Protein AF-A0A7K1YA89-F1 (afdb_monomer_lite)

Sequence (123 aa):
MGYHLGWQEMNTSNDLIYDLLKQAETAGYINKVTVKPEHSNALSELISMNYLHEERPDLFILTEKGIRMVKIYDSNQKLKEKETEVMGLLQLQEQVELLKRNNWMVWLALGISVLTFILVMIT

Radius of gyration: 29.14 Å; chains: 1; bounding box: 60×29×86 Å

Secondary structure (DSSP, 8-state):
----STTTHHHHHHHHHHHHHHHHHHHSSGGGS---GGGHHHHHHHHHTTSEEEEETTEEEE-HHHHHHHHHHHHHHHHHHHHHHHHHHHHHHHHHHHHHHHHHHHHHHHHHHHHHHHHHHH-

Organism: NCBI:txid2695275

Foldseek 3Di:
DDDDPPPPVVCVLVVLLLVQLVVCVVVQKNLPPPCDPVCVVSVVVCVVVQQWDDPDVSIIGGDPNVVVVNVVVVVVVVVVVVVVVVVVVVVVVVVVVVVVVVVVVVVVVVVVVVVVVVVVVVD

pLDDT: mean 74.94, std 15.85, range [35.78, 95.62]

Structure (mmCIF, N/CA/C/O backbone):
data_AF-A0A7K1YA89-F1
#
_entry.id   AF-A0A7K1YA89-F1
#
loop_
_atom_site.group_PDB
_atom_site.id
_atom_site.type_symbol
_atom_site.label_atom_id
_atom_site.label_alt_id
_atom_site.label_comp_id
_atom_site.label_asym_id
_atom_site.label_entity_id
_atom_site.label_seq_id
_atom_site.pdbx_PDB_ins_code
_atom_site.Cartn_x
_atom_site.Cartn_y
_atom_site.Cartn_z
_atom_site.occupancy
_atom_site.B_iso_or_equiv
_atom_site.auth_seq_id
_atom_site.auth_comp_id
_atom_site.auth_asym_id
_atom_site.auth_atom_id
_atom_site.pdbx_PDB_model_num
ATOM 1 N N . MET A 1 1 ? -11.694 -19.809 -19.591 1.00 47.34 1 MET A N 1
ATOM 2 C CA . MET A 1 1 ? -11.912 -18.357 -19.420 1.00 47.34 1 MET A CA 1
ATOM 3 C C . MET A 1 1 ? -12.491 -18.171 -18.027 1.00 47.34 1 MET A C 1
ATOM 5 O O . MET A 1 1 ? -13.668 -18.428 -17.842 1.00 47.34 1 MET A O 1
ATOM 9 N N . GLY A 1 2 ? -11.652 -17.898 -17.028 1.00 43.31 2 GLY A N 1
ATOM 10 C CA . GLY A 1 2 ? -12.106 -17.788 -15.639 1.00 43.31 2 GLY A CA 1
ATOM 11 C C . GLY A 1 2 ? -11.071 -18.276 -14.641 1.00 43.31 2 GLY A C 1
ATOM 12 O O . GLY A 1 2 ? -11.141 -19.430 -14.265 1.00 43.31 2 GLY A O 1
ATOM 13 N N . TYR A 1 3 ? -10.147 -17.398 -14.233 1.00 40.22 3 TYR A N 1
ATOM 14 C CA . TYR A 1 3 ? -9.335 -17.539 -13.008 1.00 40.22 3 TYR A CA 1
ATOM 15 C C . TYR A 1 3 ? -8.877 -16.165 -12.460 1.00 40.22 3 TYR A C 1
ATOM 17 O O . TYR A 1 3 ? -7.778 -16.041 -11.929 1.00 40.22 3 TYR A O 1
ATOM 25 N N . HIS A 1 4 ? -9.696 -15.111 -12.583 1.00 42.44 4 HIS A N 1
ATOM 26 C CA . HIS A 1 4 ? -9.353 -13.770 -12.065 1.00 42.44 4 HIS A CA 1
ATOM 27 C C . HIS A 1 4 ? -10.277 -13.249 -10.952 1.00 42.44 4 HIS A C 1
ATOM 29 O O . HIS A 1 4 ? -10.081 -12.134 -10.489 1.00 42.44 4 HIS A O 1
ATOM 35 N N . LEU A 1 5 ? -11.239 -14.044 -10.468 1.00 46.75 5 LEU A N 1
ATOM 36 C CA . LEU A 1 5 ? -12.205 -13.593 -9.450 1.00 46.75 5 LEU A CA 1
ATOM 37 C C . LEU A 1 5 ? -11.797 -13.888 -7.991 1.00 46.75 5 LEU A C 1
ATOM 39 O O . LEU A 1 5 ? -12.472 -13.442 -7.080 1.00 46.75 5 LEU A O 1
ATOM 43 N N . GLY A 1 6 ? -10.676 -14.576 -7.740 1.00 37.41 6 GLY A N 1
ATOM 44 C CA . GLY A 1 6 ? -10.260 -14.951 -6.374 1.00 37.41 6 GLY A CA 1
ATOM 45 C C . GLY A 1 6 ? -9.376 -13.941 -5.625 1.00 37.41 6 GLY A C 1
ATOM 46 O O . GLY A 1 6 ? -9.195 -14.081 -4.423 1.00 37.41 6 GLY A O 1
ATOM 47 N N . TRP A 1 7 ? -8.816 -12.932 -6.304 1.00 35.78 7 TRP A N 1
ATOM 48 C CA . TRP A 1 7 ? -7.906 -11.947 -5.684 1.00 35.78 7 TRP A CA 1
ATOM 49 C C . TRP A 1 7 ? -8.568 -10.590 -5.414 1.00 35.78 7 TRP A C 1
ATOM 51 O O . TRP A 1 7 ? -8.020 -9.777 -4.676 1.00 35.78 7 TRP A O 1
ATOM 61 N N . GLN A 1 8 ? -9.742 -10.334 -5.997 1.00 40.31 8 GLN A N 1
ATOM 62 C CA . GLN A 1 8 ? -10.420 -9.042 -5.872 1.00 40.31 8 GLN A CA 1
ATOM 63 C C . GLN A 1 8 ? -11.347 -8.977 -4.647 1.00 40.31 8 GLN A C 1
ATOM 65 O O . GLN A 1 8 ? -11.496 -7.911 -4.059 1.00 40.31 8 GLN A O 1
ATOM 70 N N . GLU A 1 9 ? -11.893 -10.112 -4.199 1.00 41.19 9 GLU A N 1
ATOM 71 C CA . GLU A 1 9 ? -12.740 -10.187 -2.996 1.00 41.19 9 GLU A CA 1
ATOM 72 C C . GLU A 1 9 ? -11.932 -10.254 -1.684 1.00 41.19 9 GLU A C 1
ATOM 74 O O . GLU A 1 9 ? -12.442 -9.899 -0.626 1.00 41.19 9 GLU A O 1
ATOM 79 N N . MET A 1 10 ? -10.648 -10.634 -1.735 1.00 38.72 10 MET A N 1
ATOM 80 C CA . MET A 1 10 ? -9.765 -10.652 -0.556 1.00 38.72 10 MET A CA 1
ATOM 81 C C . MET A 1 10 ? -9.208 -9.272 -0.161 1.00 38.72 10 MET A C 1
ATOM 83 O O . MET A 1 10 ? -8.747 -9.112 0.971 1.00 38.72 10 MET A O 1
ATOM 87 N N . ASN A 1 11 ? -9.254 -8.273 -1.052 1.00 46.44 11 ASN A N 1
ATOM 88 C CA . ASN A 1 11 ? -8.770 -6.922 -0.738 1.00 46.44 11 ASN A CA 1
ATOM 89 C C . ASN A 1 11 ? -9.829 -6.068 -0.034 1.00 46.44 11 ASN A C 1
ATOM 91 O O . ASN A 1 11 ? -9.501 -5.369 0.915 1.00 46.44 11 ASN A O 1
ATOM 95 N N . THR A 1 12 ? -11.109 -6.180 -0.398 1.00 52.25 12 THR A N 1
ATOM 96 C CA . THR A 1 12 ? -12.164 -5.330 0.182 1.00 52.25 12 THR A CA 1
ATOM 97 C C . THR A 1 12 ? -12.344 -5.539 1.684 1.00 52.25 12 THR A C 1
ATOM 99 O O . THR A 1 12 ? -12.538 -4.565 2.403 1.00 52.25 12 THR A O 1
ATOM 102 N N . SER A 1 13 ? -12.232 -6.775 2.182 1.00 56.25 13 SER A N 1
ATOM 103 C CA . SER A 1 13 ? -12.375 -7.058 3.619 1.00 56.25 13 SER A CA 1
ATOM 104 C C . SER A 1 13 ? -11.165 -6.600 4.441 1.00 56.25 13 SER A C 1
ATOM 106 O O . SER A 1 13 ? -11.334 -6.078 5.540 1.00 56.25 13 SER A O 1
ATOM 108 N N . ASN A 1 14 ? -9.946 -6.762 3.916 1.00 58.06 14 ASN A N 1
ATOM 109 C CA . ASN A 1 14 ? -8.721 -6.365 4.618 1.00 58.06 14 ASN A CA 1
ATOM 110 C C . ASN A 1 14 ? -8.50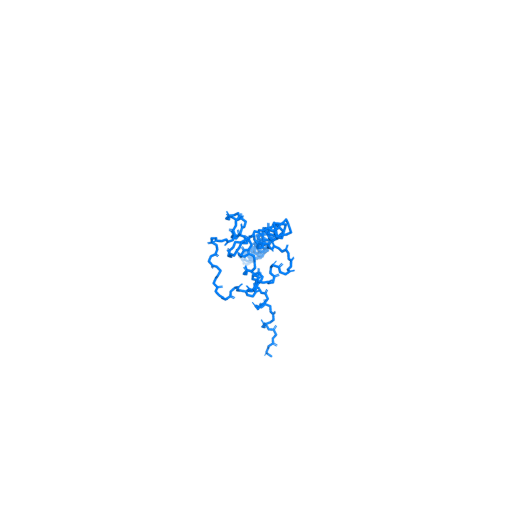9 -4.847 4.603 1.00 58.06 14 ASN A C 1
ATOM 112 O O . ASN A 1 14 ? -8.107 -4.285 5.622 1.00 58.06 14 ASN A O 1
ATOM 116 N N . ASP A 1 15 ? -8.838 -4.186 3.492 1.00 64.81 15 ASP A N 1
ATOM 117 C CA . ASP A 1 15 ? -8.798 -2.726 3.390 1.00 64.81 15 ASP A CA 1
ATOM 118 C C . ASP A 1 15 ? -9.850 -2.085 4.313 1.00 64.81 15 ASP A C 1
ATOM 120 O O . ASP A 1 15 ? -9.542 -1.131 5.023 1.00 64.81 15 ASP A O 1
ATOM 124 N N . LEU A 1 16 ? -11.052 -2.673 4.420 1.00 66.62 16 LEU A N 1
ATOM 125 C CA . LEU A 1 16 ? -12.082 -2.234 5.374 1.00 66.62 16 LEU A CA 1
ATOM 126 C C . LEU A 1 16 ? -11.661 -2.408 6.837 1.00 66.62 16 LEU A C 1
ATOM 128 O O . LEU A 1 16 ? -11.886 -1.519 7.658 1.00 66.62 16 LEU A O 1
ATOM 132 N N . ILE A 1 17 ? -11.047 -3.543 7.176 1.00 68.44 17 ILE A N 1
ATOM 133 C CA . ILE A 1 17 ? -10.509 -3.791 8.519 1.00 68.44 17 ILE A CA 1
ATOM 134 C C . ILE A 1 17 ? -9.425 -2.760 8.858 1.00 68.44 17 ILE A C 1
ATOM 136 O O . ILE A 1 17 ? -9.410 -2.213 9.963 1.00 68.44 17 ILE A O 1
ATOM 140 N N . TYR A 1 18 ? -8.543 -2.459 7.907 1.00 69.19 18 TYR A N 1
ATOM 141 C CA . TYR A 1 18 ? -7.510 -1.447 8.077 1.00 69.19 18 TYR A CA 1
ATOM 142 C C . TYR A 1 18 ? -8.092 -0.041 8.253 1.00 69.19 18 TYR A C 1
ATOM 144 O O . TYR A 1 18 ? -7.682 0.660 9.177 1.00 69.19 18 TYR A O 1
ATOM 152 N N . ASP A 1 19 ? -9.078 0.353 7.447 1.00 71.56 19 ASP A N 1
ATOM 153 C CA . ASP A 1 19 ? -9.732 1.658 7.568 1.00 71.56 19 ASP A CA 1
ATOM 154 C C . ASP A 1 19 ? -10.396 1.831 8.940 1.00 71.56 19 ASP A C 1
ATOM 156 O O . ASP A 1 19 ? -10.253 2.882 9.570 1.00 71.56 19 ASP A O 1
ATOM 160 N N . LEU A 1 20 ? -11.055 0.788 9.458 1.00 70.19 20 LEU A N 1
ATOM 161 C CA . LEU A 1 20 ? -11.641 0.798 10.802 1.00 70.19 20 LEU A CA 1
ATOM 162 C C . LEU A 1 20 ? -10.569 0.935 11.892 1.00 70.19 20 LEU A C 1
ATOM 164 O O . LEU A 1 20 ? -10.723 1.740 12.813 1.00 70.19 20 LEU A O 1
ATOM 168 N N . LEU A 1 21 ? -9.461 0.196 11.783 1.00 71.69 21 LEU A N 1
ATOM 169 C CA . LEU A 1 21 ? -8.366 0.263 12.751 1.00 71.69 21 LEU A CA 1
ATOM 170 C C . LEU A 1 21 ? -7.603 1.600 12.686 1.00 71.69 21 LEU A C 1
ATOM 172 O O . LEU A 1 21 ? -7.196 2.130 13.717 1.00 71.69 21 LEU A O 1
ATOM 176 N N . LYS A 1 22 ? -7.436 2.185 11.499 1.00 71.81 22 LYS A N 1
ATOM 177 C CA . LYS A 1 22 ? -6.753 3.472 11.309 1.00 71.81 22 LYS A CA 1
ATOM 178 C C . LYS A 1 22 ? -7.596 4.649 11.781 1.00 71.81 22 LYS A C 1
ATOM 180 O O . LYS A 1 22 ? -7.078 5.581 12.400 1.00 71.81 22 LYS A O 1
ATOM 185 N N . GLN A 1 23 ? -8.907 4.598 11.553 1.00 67.81 23 GLN A N 1
ATOM 186 C CA . GLN A 1 23 ? -9.823 5.576 12.132 1.00 67.81 23 GLN A CA 1
ATOM 187 C C . GLN A 1 23 ? -9.838 5.481 13.665 1.00 67.81 23 GLN A C 1
ATOM 189 O O . GLN A 1 23 ? -9.831 6.514 14.334 1.00 67.81 23 GLN A O 1
ATOM 194 N N . ALA A 1 24 ? -9.755 4.268 14.222 1.00 66.56 24 ALA A N 1
ATOM 195 C CA . ALA A 1 24 ? -9.592 4.051 15.658 1.00 66.56 24 ALA A CA 1
ATOM 196 C C . ALA A 1 24 ? -8.280 4.638 16.209 1.00 66.56 24 ALA A C 1
ATOM 198 O O . ALA A 1 24 ? -8.290 5.254 17.274 1.00 66.56 24 ALA A O 1
ATOM 199 N N . GLU A 1 25 ? -7.162 4.486 15.486 1.00 66.38 25 GLU A N 1
ATOM 200 C CA . GLU A 1 25 ? -5.856 5.035 15.883 1.00 66.38 25 GLU A CA 1
ATOM 201 C C . GLU A 1 25 ? -5.877 6.568 15.872 1.00 66.38 25 GLU A C 1
ATOM 203 O O . GLU A 1 25 ? -5.441 7.208 16.827 1.00 66.38 25 GLU A O 1
ATOM 208 N N . THR A 1 26 ? -6.450 7.162 14.823 1.00 67.44 26 THR A N 1
ATOM 209 C CA . THR A 1 26 ? -6.500 8.622 14.649 1.00 67.44 26 THR A CA 1
ATOM 210 C C . THR A 1 26 ? -7.439 9.292 15.659 1.00 67.44 26 THR A C 1
ATOM 212 O O . THR A 1 26 ? -7.176 10.404 16.115 1.00 67.44 26 THR A O 1
ATOM 215 N N . ALA A 1 27 ? -8.541 8.628 16.022 1.00 62.59 27 ALA A N 1
ATOM 216 C CA . ALA A 1 27 ? -9.535 9.152 16.957 1.00 62.59 27 ALA A CA 1
ATOM 217 C C . ALA A 1 27 ? -9.243 8.816 18.433 1.00 62.59 27 ALA A C 1
ATOM 219 O O . ALA A 1 27 ? -9.904 9.360 19.320 1.00 62.59 27 ALA A O 1
ATOM 220 N N . GLY A 1 28 ? -8.307 7.902 18.713 1.00 58.47 28 GLY A N 1
ATOM 221 C CA . GLY A 1 28 ? -8.058 7.328 20.043 1.00 58.47 28 GLY A CA 1
ATOM 222 C C . GLY A 1 28 ? -9.144 6.353 20.529 1.00 58.47 28 GLY A C 1
ATOM 223 O O . GLY A 1 28 ? -8.876 5.547 21.416 1.00 58.47 28 GLY A O 1
ATOM 224 N N . TYR A 1 29 ? -10.347 6.402 19.939 1.00 57.28 29 TYR A N 1
ATOM 225 C CA . TYR A 1 29 ? -11.523 5.582 20.248 1.00 57.28 29 TYR A CA 1
ATOM 226 C C . TYR A 1 29 ? -12.418 5.435 19.000 1.00 57.28 29 TYR A C 1
ATOM 228 O O . TYR A 1 29 ? -12.523 6.362 18.198 1.00 57.28 29 TYR A O 1
ATOM 236 N N . ILE A 1 30 ? -13.136 4.316 18.861 1.00 56.62 30 ILE A N 1
ATOM 237 C CA . ILE A 1 30 ? -13.996 4.004 17.696 1.00 56.62 30 ILE A CA 1
ATOM 238 C C . ILE A 1 30 ? -15.391 4.630 17.773 1.00 56.62 30 ILE A C 1
ATOM 240 O O . ILE A 1 30 ? -16.049 4.728 16.750 1.00 56.62 30 ILE A O 1
ATOM 244 N N . ASN A 1 31 ? -15.842 5.159 18.916 1.00 46.34 31 ASN A N 1
ATOM 245 C CA . ASN A 1 31 ? -17.205 5.719 19.051 1.00 46.34 31 ASN A CA 1
ATOM 246 C C . ASN A 1 31 ? -17.482 6.953 18.147 1.00 46.34 31 ASN A C 1
ATOM 248 O O . ASN A 1 31 ? -18.602 7.439 18.056 1.00 46.34 31 ASN A O 1
ATOM 252 N N . LYS A 1 32 ? -16.467 7.491 17.449 1.00 48.31 32 LYS A N 1
ATOM 253 C CA . LYS A 1 32 ? -16.645 8.509 16.389 1.00 48.31 32 LYS A CA 1
ATOM 254 C C . LYS A 1 32 ? -16.634 7.953 14.966 1.00 48.31 32 LYS A C 1
ATOM 256 O O . LYS A 1 32 ? -16.946 8.684 14.029 1.00 48.31 32 LYS A O 1
ATOM 261 N N . VAL A 1 33 ? -16.285 6.687 14.798 1.00 52.06 33 VAL A N 1
ATOM 262 C CA . VAL A 1 33 ? -16.356 5.984 13.526 1.00 52.06 33 VAL A CA 1
ATOM 263 C C . VAL A 1 33 ? -17.777 5.483 13.401 1.00 52.06 33 VAL A C 1
ATOM 265 O O . VAL A 1 33 ? -18.192 4.575 14.109 1.00 52.06 33 VAL A O 1
ATOM 268 N N . THR A 1 34 ? -18.559 6.124 12.542 1.00 52.59 34 THR A N 1
ATOM 269 C CA . THR A 1 34 ? -19.918 5.692 12.228 1.00 52.59 34 THR A CA 1
ATOM 270 C C . THR A 1 34 ? -19.816 4.328 11.545 1.00 52.59 34 THR A C 1
ATOM 272 O O . THR A 1 34 ? -19.660 4.247 10.327 1.00 52.59 34 THR A O 1
ATOM 275 N N . VAL A 1 35 ? -19.808 3.248 12.330 1.00 55.81 35 VAL A N 1
ATOM 276 C CA . VAL A 1 35 ? -19.744 1.883 11.809 1.00 55.81 35 VAL A CA 1
ATOM 277 C C . VAL A 1 35 ? -21.057 1.655 11.075 1.00 55.81 35 VAL A C 1
ATOM 279 O O . VAL A 1 35 ? -22.102 1.427 11.683 1.00 55.81 35 VAL A O 1
ATOM 282 N N . LYS A 1 36 ? -21.029 1.801 9.748 1.00 58.00 36 LYS A N 1
ATOM 283 C CA . LYS A 1 36 ? -22.177 1.465 8.907 1.00 58.00 36 LYS A CA 1
ATOM 284 C C . LYS A 1 36 ? -22.566 0.008 9.196 1.00 58.00 36 LYS A C 1
ATOM 286 O O . LYS A 1 36 ? -21.672 -0.812 9.413 1.00 58.00 36 LYS A O 1
ATOM 291 N N . PRO A 1 37 ? -23.861 -0.347 9.169 1.00 56.50 37 PRO A N 1
ATOM 292 C CA . PRO A 1 37 ? -24.333 -1.703 9.482 1.00 56.50 37 PRO A CA 1
ATOM 293 C C . PRO A 1 37 ? -23.657 -2.801 8.638 1.00 56.50 37 PRO A C 1
ATOM 295 O O . PRO A 1 37 ? -23.524 -3.937 9.079 1.00 56.50 37 PRO A O 1
ATOM 298 N N . GLU A 1 38 ? -23.140 -2.436 7.467 1.00 58.56 38 GLU A N 1
ATOM 299 C CA . GLU A 1 38 ? -22.358 -3.267 6.544 1.00 58.56 38 GLU A CA 1
ATOM 300 C C . GLU A 1 38 ? -21.010 -3.752 7.125 1.00 58.56 38 GLU A C 1
ATOM 302 O O . GLU A 1 38 ? -20.437 -4.726 6.645 1.00 58.56 38 GLU A O 1
ATOM 307 N N . HIS A 1 39 ? -20.503 -3.105 8.178 1.00 62.81 39 HIS A N 1
ATOM 308 C CA . HIS A 1 39 ? -19.201 -3.380 8.801 1.00 62.81 39 HIS A CA 1
ATOM 309 C C . HIS A 1 39 ? -19.309 -4.087 10.162 1.00 62.81 39 HIS A C 1
ATOM 311 O O . HIS A 1 39 ? -18.298 -4.339 10.816 1.00 62.81 39 HIS A O 1
ATOM 317 N N . SER A 1 40 ? -20.528 -4.451 10.574 1.00 65.62 40 SER A N 1
ATOM 318 C CA . SER A 1 40 ? -20.816 -5.171 11.823 1.00 65.62 40 SER A CA 1
ATOM 319 C C . SER A 1 40 ? -20.053 -6.502 11.938 1.00 65.62 40 SER A C 1
ATOM 321 O O . SER A 1 40 ? -19.541 -6.829 13.013 1.00 65.62 40 SER A O 1
ATOM 323 N N . ASN A 1 41 ? -19.913 -7.235 10.828 1.00 68.25 41 ASN A N 1
ATOM 324 C CA . ASN A 1 41 ? -19.191 -8.510 10.800 1.00 68.25 41 ASN A CA 1
ATOM 325 C C . ASN A 1 41 ? -17.683 -8.321 11.019 1.00 68.25 41 ASN A C 1
ATOM 327 O O . ASN A 1 41 ? -17.096 -9.013 11.847 1.00 68.25 41 ASN A O 1
ATOM 331 N N . ALA A 1 42 ? -17.075 -7.338 10.347 1.00 68.94 42 ALA A N 1
ATOM 332 C CA . ALA A 1 42 ? -15.656 -7.016 10.506 1.00 68.94 42 ALA A CA 1
ATOM 333 C C . ALA A 1 42 ? -15.345 -6.508 11.924 1.00 68.94 42 ALA A C 1
ATOM 335 O O . ALA A 1 42 ? -14.317 -6.855 12.500 1.00 68.94 42 ALA A O 1
ATOM 336 N N . LEU A 1 43 ? -16.258 -5.735 12.522 1.00 72.62 43 LEU A N 1
ATOM 337 C CA . LEU A 1 43 ? -16.135 -5.289 13.909 1.00 72.62 43 LEU A CA 1
ATOM 338 C C . LEU A 1 43 ? -16.155 -6.478 14.887 1.00 72.62 43 LEU A C 1
ATOM 340 O O . LEU A 1 43 ? -15.290 -6.566 15.757 1.00 72.62 43 LEU A O 1
ATOM 344 N N . SER A 1 44 ? -17.091 -7.420 14.716 1.00 72.25 44 SER A N 1
ATOM 345 C CA . SER A 1 44 ? -17.144 -8.643 15.535 1.00 72.25 44 SER A CA 1
ATOM 346 C C . SER A 1 44 ? -15.883 -9.490 15.390 1.00 72.25 44 SER A C 1
ATOM 348 O O . SER A 1 44 ? -15.364 -10.007 16.379 1.00 72.25 44 SER A O 1
ATOM 350 N N . GLU A 1 45 ? -15.355 -9.605 14.174 1.00 75.94 45 GLU A N 1
ATOM 351 C CA . GLU A 1 45 ? -14.124 -10.345 13.910 1.00 75.94 45 GLU A CA 1
ATOM 352 C C . GLU A 1 45 ? -12.920 -9.680 14.594 1.00 75.94 45 GLU A C 1
ATOM 354 O O . GLU A 1 45 ? -12.164 -10.348 15.301 1.00 75.94 45 GLU A O 1
ATOM 359 N N . LEU A 1 46 ? -12.807 -8.352 14.516 1.00 76.06 46 LEU A N 1
ATOM 360 C CA . LEU A 1 46 ? -11.770 -7.576 15.199 1.00 76.06 46 LEU A CA 1
ATOM 361 C C . LEU A 1 46 ? -11.822 -7.696 16.729 1.00 76.06 46 LEU A C 1
ATOM 363 O O . LEU A 1 46 ? -10.767 -7.753 17.373 1.00 76.06 46 LEU A O 1
ATOM 367 N N . ILE A 1 47 ? -13.023 -7.773 17.307 1.00 77.56 47 ILE A N 1
ATOM 368 C CA . ILE A 1 47 ? -13.222 -8.033 18.739 1.00 77.56 47 ILE A CA 1
ATOM 369 C C . ILE A 1 47 ? -12.811 -9.472 19.077 1.00 77.56 47 ILE A C 1
ATOM 371 O O . ILE A 1 47 ? -12.018 -9.685 19.993 1.00 77.56 47 ILE A O 1
ATOM 375 N N . SER A 1 48 ? -13.261 -10.467 18.300 1.00 80.00 48 SER A N 1
ATOM 376 C CA . SER A 1 48 ? -12.912 -11.881 18.524 1.00 80.00 48 SER A CA 1
ATOM 377 C C . SER A 1 48 ? -11.408 -12.152 18.420 1.00 80.00 48 SER A C 1
ATOM 379 O O . SER A 1 48 ? -10.855 -12.968 19.156 1.00 80.00 48 SER A O 1
ATOM 381 N N . MET A 1 49 ? -10.722 -11.416 17.545 1.00 79.88 49 MET A N 1
ATOM 382 C CA . MET A 1 49 ? -9.280 -11.504 17.346 1.00 79.88 49 MET A CA 1
ATOM 383 C C . MET A 1 49 ? -8.477 -10.657 18.342 1.00 79.88 49 MET A C 1
ATOM 385 O O . MET A 1 49 ? -7.239 -10.646 18.277 1.00 79.88 49 MET A O 1
ATOM 389 N N . ASN A 1 50 ? -9.150 -9.987 19.283 1.00 82.62 50 ASN A N 1
ATOM 390 C CA . ASN A 1 50 ? -8.561 -9.141 20.318 1.00 82.62 50 ASN A CA 1
ATOM 391 C C . ASN A 1 50 ? -7.740 -7.968 19.751 1.00 82.62 50 ASN A C 1
ATOM 393 O O . ASN A 1 50 ? -6.728 -7.565 20.326 1.00 82.62 50 ASN A O 1
ATOM 397 N N . TYR A 1 51 ? -8.130 -7.446 18.587 1.00 80.69 51 TYR A N 1
ATOM 398 C CA . TYR A 1 51 ? -7.583 -6.202 18.037 1.00 80.69 51 TYR A CA 1
ATOM 399 C C . TYR A 1 51 ? -8.320 -4.977 18.588 1.00 80.69 51 TYR A C 1
ATOM 401 O O . TYR A 1 51 ? -7.716 -3.913 18.731 1.00 80.69 51 TYR A O 1
ATOM 409 N N . LEU A 1 52 ? -9.594 -5.158 18.947 1.00 79.19 52 LEU A N 1
ATOM 410 C CA . LEU A 1 52 ? -10.453 -4.163 19.577 1.00 79.19 52 LEU A CA 1
ATOM 411 C C . LEU A 1 52 ? -11.027 -4.698 20.891 1.00 79.19 52 LEU A C 1
ATOM 413 O O . LEU A 1 52 ? -11.313 -5.886 21.011 1.00 79.19 52 LEU A O 1
ATOM 417 N N . HIS A 1 53 ? -11.211 -3.806 21.859 1.00 81.62 53 HIS A N 1
ATOM 418 C CA . HIS A 1 53 ? -11.879 -4.068 23.128 1.00 81.62 53 HIS A CA 1
ATOM 419 C C . HIS A 1 53 ? -13.068 -3.119 23.286 1.00 81.62 53 HIS A C 1
ATOM 421 O O . HIS A 1 53 ? -12.914 -1.912 23.112 1.00 81.62 53 HIS A O 1
ATOM 427 N N . GLU A 1 54 ? -14.243 -3.655 23.605 1.00 78.19 54 GLU A N 1
ATOM 428 C CA . GLU A 1 54 ? -15.422 -2.853 23.933 1.00 78.19 54 GLU A CA 1
ATOM 429 C C . GLU A 1 54 ? -15.336 -2.396 25.393 1.00 78.19 54 GLU A C 1
ATOM 431 O O . GLU A 1 54 ? -15.405 -3.214 26.309 1.00 78.19 54 GLU A O 1
ATOM 436 N N . GLU A 1 55 ? -15.161 -1.093 25.614 1.00 76.19 55 GLU A N 1
ATOM 437 C CA . GLU A 1 55 ? -15.113 -0.518 26.965 1.00 76.19 55 GLU A CA 1
ATOM 438 C C . GLU A 1 55 ? -16.518 -0.117 27.450 1.00 76.19 55 GLU A C 1
ATOM 440 O O . GLU A 1 55 ? -16.829 -0.201 28.640 1.00 76.19 55 GLU A O 1
ATOM 445 N N . ARG A 1 56 ? -17.383 0.332 26.530 1.00 74.69 56 ARG A N 1
ATOM 446 C CA . ARG A 1 56 ? -18.796 0.684 26.765 1.00 74.69 56 ARG A CA 1
ATOM 447 C C . ARG A 1 56 ? -19.609 0.357 25.509 1.00 74.69 56 ARG A C 1
ATOM 449 O O . ARG A 1 56 ? -18.996 0.282 24.446 1.00 74.69 56 ARG A O 1
ATOM 456 N N . PRO A 1 57 ? -20.950 0.264 25.596 1.00 74.44 57 PRO A N 1
ATOM 457 C CA . PRO A 1 57 ? -21.786 0.143 24.406 1.00 74.44 57 PRO A CA 1
ATOM 458 C C . PRO A 1 57 ? -21.416 1.229 23.389 1.00 74.44 57 PRO A C 1
ATOM 460 O O . PRO A 1 57 ? -21.331 2.407 23.748 1.00 74.44 57 PRO A O 1
ATOM 463 N N . ASP A 1 58 ? -21.120 0.808 22.161 1.00 70.31 58 ASP A N 1
ATOM 464 C CA . ASP A 1 58 ? -20.670 1.640 21.034 1.00 70.31 58 ASP A CA 1
ATOM 465 C C . ASP A 1 58 ? -19.270 2.288 21.182 1.00 70.31 58 ASP A C 1
ATOM 467 O O . ASP A 1 58 ? -18.808 3.004 20.292 1.00 70.31 58 ASP A O 1
ATOM 471 N N . LEU A 1 59 ? -18.530 2.016 22.265 1.00 72.06 59 LEU A N 1
ATOM 472 C CA . LEU A 1 59 ? -17.161 2.495 22.491 1.00 72.06 59 LEU A CA 1
ATOM 473 C C . LEU A 1 59 ? -16.149 1.350 22.414 1.00 72.06 59 LEU A C 1
ATOM 475 O O . LEU A 1 59 ? -15.957 0.601 23.373 1.00 72.06 59 LEU A O 1
ATOM 479 N N . PHE A 1 60 ? -15.419 1.298 21.300 1.00 75.81 60 PHE A N 1
ATOM 480 C CA . PHE A 1 60 ? -14.340 0.332 21.098 1.00 75.81 60 PHE A CA 1
ATOM 481 C C . PHE A 1 60 ? -12.970 1.013 21.123 1.00 75.81 60 PHE A C 1
ATOM 48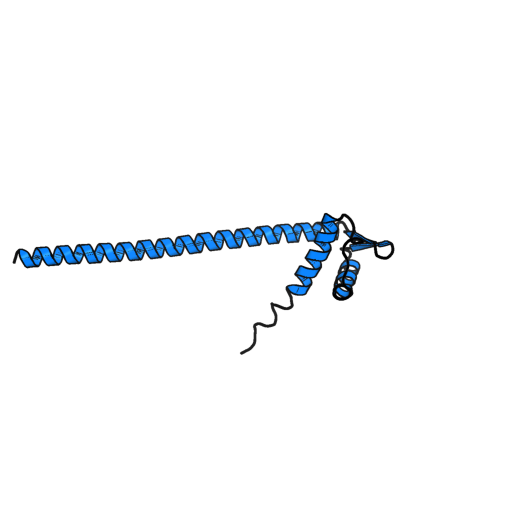3 O O . PHE A 1 60 ? -12.785 2.106 20.582 1.00 75.81 60 PHE A O 1
ATOM 490 N N . ILE A 1 61 ? -12.003 0.354 21.751 1.00 75.00 61 ILE A N 1
ATOM 491 C CA . ILE A 1 61 ? -10.626 0.817 21.921 1.00 75.00 61 ILE A CA 1
ATOM 492 C C . ILE A 1 61 ? -9.684 -0.170 21.251 1.00 75.00 61 ILE A C 1
ATOM 494 O O . ILE A 1 61 ? -9.856 -1.383 21.357 1.00 75.00 61 ILE A O 1
ATOM 498 N N . LEU A 1 62 ? -8.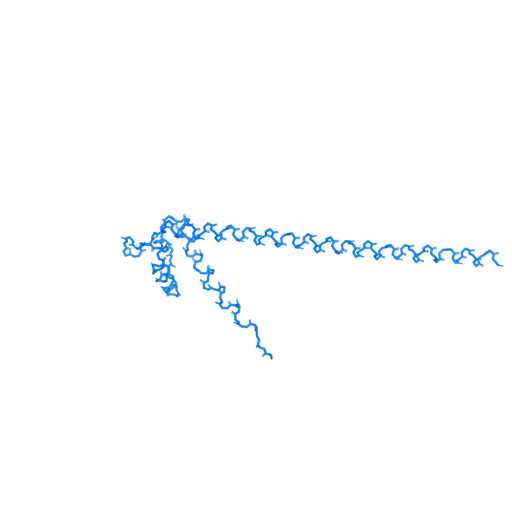661 0.353 20.577 1.00 79.75 62 LEU A N 1
ATOM 499 C CA . LEU A 1 62 ? -7.573 -0.466 20.062 1.00 79.75 62 LEU A CA 1
ATOM 500 C C . LEU A 1 62 ? -6.788 -1.108 21.202 1.00 79.75 62 LEU A C 1
ATOM 502 O O . LEU A 1 62 ? -6.261 -0.430 22.084 1.00 79.75 62 LEU A O 1
ATOM 506 N N . THR A 1 63 ? -6.627 -2.423 21.136 1.00 81.62 63 THR A N 1
ATOM 507 C CA . THR A 1 63 ? -5.681 -3.116 22.009 1.00 81.62 63 THR A CA 1
ATOM 508 C C . THR A 1 63 ? -4.249 -2.868 21.530 1.00 81.62 63 THR A C 1
ATOM 510 O O . THR A 1 63 ? -4.008 -2.473 20.387 1.00 81.62 63 THR A O 1
ATOM 513 N N . GLU A 1 64 ? -3.252 -3.189 22.356 1.00 81.88 64 GLU A N 1
ATOM 514 C CA . GLU A 1 64 ? -1.840 -3.145 21.943 1.00 81.88 64 GLU A CA 1
ATOM 515 C C . GLU A 1 64 ? -1.574 -4.015 20.694 1.00 81.88 64 GLU A C 1
ATOM 517 O O . GLU A 1 64 ? -0.736 -3.693 19.848 1.00 81.88 64 GLU A O 1
ATOM 522 N N . LYS A 1 65 ? -2.324 -5.117 20.548 1.00 82.56 65 LYS A N 1
ATOM 523 C CA . LYS A 1 65 ? -2.291 -5.982 19.365 1.00 82.56 65 LYS A CA 1
ATOM 524 C C . LYS A 1 65 ? -2.868 -5.265 18.137 1.00 82.56 65 LYS A C 1
ATOM 526 O O . LYS A 1 65 ? -2.257 -5.340 17.074 1.00 82.56 65 LYS A O 1
ATOM 531 N N . GLY A 1 66 ? -3.986 -4.550 18.290 1.00 80.81 66 GLY A N 1
ATOM 532 C CA . GLY A 1 66 ? -4.578 -3.696 17.252 1.00 80.81 66 GLY A CA 1
ATOM 533 C C . GLY A 1 66 ? -3.612 -2.617 16.774 1.00 80.81 66 GLY A C 1
ATOM 534 O O . GLY A 1 66 ? -3.333 -2.527 15.582 1.00 80.81 66 GLY A O 1
ATOM 535 N N . ILE A 1 67 ? -3.005 -1.883 17.710 1.00 79.31 67 ILE A N 1
ATOM 536 C CA . ILE A 1 67 ? -2.017 -0.832 17.410 1.00 79.31 67 ILE A CA 1
ATOM 537 C C . ILE A 1 67 ? -0.816 -1.404 16.645 1.00 79.31 67 ILE A C 1
ATOM 539 O O . ILE A 1 67 ? -0.363 -0.824 15.658 1.00 79.31 67 ILE A O 1
ATOM 543 N N . ARG A 1 68 ? -0.288 -2.560 17.073 1.00 80.62 68 ARG A N 1
ATOM 544 C CA . ARG A 1 68 ? 0.803 -3.236 16.351 1.00 80.62 68 ARG A CA 1
ATOM 545 C C . ARG A 1 68 ? 0.399 -3.604 14.926 1.00 80.62 68 ARG A C 1
ATOM 547 O O . ARG A 1 68 ? 1.201 -3.418 14.015 1.00 80.62 68 ARG A O 1
ATOM 554 N N . MET A 1 69 ? -0.823 -4.092 14.733 1.00 79.31 69 MET A N 1
ATOM 555 C CA . MET A 1 69 ? -1.317 -4.481 13.414 1.00 79.31 69 MET A CA 1
ATOM 556 C C . MET A 1 69 ? -1.410 -3.284 12.460 1.00 79.31 69 MET A C 1
ATOM 558 O O . MET A 1 69 ? -0.944 -3.381 11.326 1.00 79.31 69 MET A O 1
ATOM 562 N N . VAL A 1 70 ? -1.912 -2.137 12.934 1.00 77.75 70 VAL A N 1
ATOM 563 C CA . VAL A 1 70 ? -1.968 -0.897 12.138 1.00 77.75 70 VAL A CA 1
ATOM 564 C C . VAL A 1 70 ? -0.571 -0.457 11.706 1.00 77.75 70 VAL A C 1
ATOM 566 O O . VAL A 1 70 ? -0.339 -0.206 10.526 1.00 77.75 70 VAL A O 1
ATOM 569 N N . LYS A 1 71 ? 0.397 -0.462 12.630 1.00 78.88 71 LYS A N 1
ATOM 570 C CA . LYS A 1 71 ? 1.790 -0.085 12.335 1.00 78.88 71 LYS A CA 1
ATOM 571 C C . LYS A 1 71 ? 2.462 -1.000 11.312 1.00 78.88 71 LYS A C 1
ATOM 573 O O . LYS A 1 71 ? 3.234 -0.523 10.475 1.00 78.88 71 LYS A O 1
ATOM 578 N N . ILE A 1 72 ? 2.198 -2.306 11.383 1.00 79.44 72 ILE A N 1
ATOM 579 C CA . ILE A 1 72 ? 2.715 -3.281 10.412 1.00 79.44 72 ILE A CA 1
ATOM 580 C C . ILE A 1 72 ? 2.128 -2.993 9.030 1.00 79.44 72 ILE A C 1
ATOM 582 O O . ILE A 1 72 ? 2.872 -2.925 8.052 1.00 79.44 72 ILE A O 1
ATOM 586 N N . TYR A 1 73 ? 0.817 -2.764 8.951 1.00 78.25 73 TYR A N 1
ATOM 587 C CA . TYR A 1 73 ? 0.158 -2.460 7.686 1.00 78.25 73 TYR A CA 1
ATOM 588 C C . TYR A 1 73 ? 0.659 -1.146 7.073 1.00 78.25 73 TYR A C 1
ATOM 590 O O . TYR A 1 73 ? 1.012 -1.114 5.896 1.00 78.25 73 TYR A O 1
ATOM 598 N N . ASP A 1 74 ? 0.799 -0.093 7.883 1.00 76.81 74 ASP A N 1
ATOM 599 C CA . ASP A 1 74 ? 1.367 1.198 7.472 1.00 76.81 74 ASP A CA 1
ATOM 600 C C . ASP A 1 74 ? 2.789 1.058 6.910 1.00 76.81 74 ASP A C 1
ATOM 602 O O . ASP A 1 74 ? 3.158 1.713 5.934 1.00 76.81 74 ASP A O 1
ATOM 606 N N . SER A 1 75 ? 3.602 0.196 7.521 1.00 77.75 75 SER A N 1
ATOM 607 C CA . SER A 1 75 ? 4.967 -0.065 7.058 1.00 77.75 75 SER A CA 1
ATOM 608 C C . SER A 1 75 ? 4.972 -0.814 5.725 1.00 77.75 75 SER A C 1
ATOM 610 O O . SER A 1 75 ? 5.739 -0.461 4.833 1.00 77.75 75 SER A O 1
ATOM 612 N N . ASN A 1 76 ? 4.082 -1.792 5.558 1.00 77.31 76 ASN A N 1
ATOM 613 C CA . ASN A 1 76 ? 3.949 -2.555 4.317 1.00 77.31 76 ASN A CA 1
ATOM 614 C C . ASN A 1 76 ? 3.416 -1.704 3.158 1.00 77.31 76 ASN A C 1
ATOM 616 O O . ASN A 1 76 ? 3.894 -1.850 2.036 1.00 77.31 76 ASN A O 1
ATOM 620 N N . GLN A 1 77 ? 2.487 -0.779 3.416 1.00 74.12 77 GLN A N 1
ATOM 621 C CA . GLN A 1 77 ? 2.022 0.179 2.406 1.00 74.12 77 GLN A CA 1
ATOM 622 C C . GLN A 1 77 ? 3.168 1.076 1.921 1.00 74.12 77 GLN A C 1
ATOM 624 O O . GLN A 1 77 ? 3.413 1.164 0.722 1.00 74.12 77 GLN A O 1
ATOM 629 N N . LYS A 1 78 ? 3.965 1.633 2.841 1.00 77.75 78 LYS A N 1
ATOM 630 C CA . LYS A 1 78 ? 5.154 2.430 2.483 1.00 77.75 78 LYS A CA 1
ATOM 631 C C . LYS A 1 78 ? 6.206 1.626 1.721 1.00 77.75 78 LYS A C 1
ATOM 633 O O . LYS A 1 78 ? 6.903 2.171 0.868 1.00 77.75 78 LYS A O 1
ATOM 638 N N . LEU A 1 79 ? 6.369 0.343 2.049 1.00 77.69 79 LEU A N 1
ATOM 639 C CA . LEU A 1 79 ? 7.258 -0.549 1.303 1.00 77.69 79 LEU A CA 1
ATOM 640 C C . LEU A 1 79 ? 6.742 -0.762 -0.122 1.00 77.69 79 LEU A C 1
ATOM 642 O O . LEU A 1 79 ? 7.512 -0.602 -1.062 1.00 77.69 79 LEU A O 1
ATOM 646 N N . LYS A 1 80 ? 5.443 -1.013 -0.290 1.00 74.69 80 LYS A N 1
ATOM 647 C CA . LYS A 1 80 ? 4.801 -1.194 -1.597 1.00 74.69 80 LYS A CA 1
ATOM 648 C C . LYS A 1 80 ? 4.860 0.067 -2.468 1.00 74.69 80 LYS A C 1
ATOM 650 O O . LYS A 1 80 ? 5.090 -0.029 -3.674 1.00 74.69 80 LYS A O 1
ATOM 655 N N . GLU A 1 81 ? 4.695 1.247 -1.872 1.00 81.81 81 GLU A N 1
ATOM 656 C CA . GLU A 1 81 ? 4.887 2.538 -2.549 1.00 81.81 81 GLU A CA 1
ATOM 657 C C . GLU A 1 81 ? 6.320 2.660 -3.087 1.00 81.81 81 GLU A C 1
ATOM 659 O O . GLU A 1 81 ? 6.514 2.889 -4.280 1.00 81.81 81 GLU A O 1
ATOM 664 N N . LYS A 1 82 ? 7.328 2.384 -2.251 1.00 77.44 82 LYS A N 1
ATOM 665 C CA . LYS A 1 82 ? 8.742 2.408 -2.661 1.00 77.44 82 LYS A CA 1
ATOM 666 C C . LYS A 1 82 ? 9.081 1.359 -3.713 1.00 77.44 82 LYS A C 1
ATOM 668 O O . LYS A 1 82 ? 9.841 1.644 -4.631 1.00 77.44 82 LYS A O 1
ATOM 673 N N . GLU A 1 83 ? 8.539 0.150 -3.602 1.00 78.06 83 GLU A N 1
ATOM 674 C CA . GLU A 1 83 ? 8.706 -0.891 -4.621 1.00 78.06 83 GLU A CA 1
ATOM 675 C C . GLU A 1 83 ? 8.139 -0.433 -5.968 1.00 78.06 83 GLU A C 1
ATOM 677 O O . GLU A 1 83 ? 8.770 -0.624 -7.007 1.00 78.06 83 GLU A O 1
ATOM 682 N N . THR A 1 84 ? 6.986 0.238 -5.949 1.00 80.75 84 THR A N 1
ATOM 683 C CA . THR A 1 84 ? 6.357 0.796 -7.151 1.00 80.75 84 THR A CA 1
ATOM 684 C C . THR A 1 84 ? 7.204 1.917 -7.759 1.00 80.75 84 THR A C 1
ATOM 686 O O . THR A 1 84 ? 7.412 1.936 -8.973 1.00 80.75 84 THR A O 1
ATOM 689 N N . G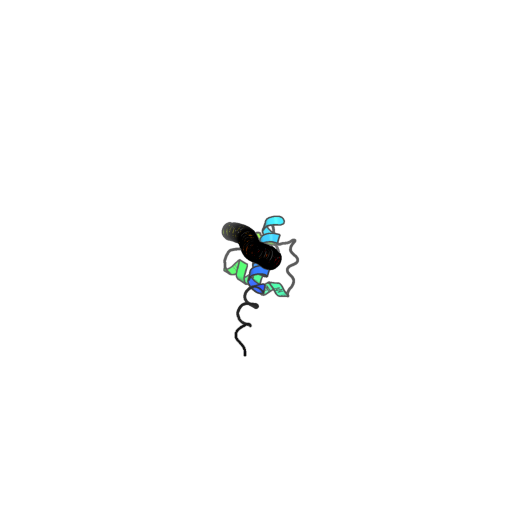LU A 1 85 ? 7.761 2.807 -6.934 1.00 85.19 85 GLU A N 1
ATOM 690 C CA . GLU A 1 85 ? 8.694 3.850 -7.377 1.00 85.19 85 GLU A CA 1
ATOM 691 C C . GLU A 1 85 ? 9.966 3.258 -8.004 1.00 85.19 85 GLU A C 1
ATOM 693 O O . GLU A 1 85 ? 10.371 3.663 -9.095 1.00 85.19 85 GLU A O 1
ATOM 698 N N . VAL A 1 86 ? 10.576 2.259 -7.357 1.00 87.00 86 VAL A N 1
ATOM 699 C CA . VAL A 1 86 ? 11.786 1.586 -7.856 1.00 87.00 86 VAL A CA 1
ATOM 700 C C . VAL A 1 86 ? 11.511 0.863 -9.176 1.00 87.00 86 VAL A C 1
ATOM 702 O O . VAL A 1 86 ? 12.306 0.984 -10.108 1.00 87.00 86 VAL A O 1
ATOM 705 N N . MET A 1 87 ? 10.380 0.162 -9.306 1.00 87.31 87 MET A N 1
ATOM 706 C CA . MET A 1 87 ? 9.981 -0.459 -10.575 1.00 87.31 87 MET A CA 1
ATOM 707 C C . MET A 1 87 ? 9.760 0.580 -11.681 1.00 87.31 87 MET A C 1
ATOM 709 O O . MET A 1 87 ? 10.192 0.358 -12.811 1.00 87.31 87 MET A O 1
ATOM 713 N N . GLY A 1 88 ? 9.154 1.728 -11.364 1.00 87.50 88 GLY A N 1
ATOM 714 C CA . GLY A 1 88 ? 8.992 2.832 -12.314 1.00 87.50 88 GLY A CA 1
ATOM 715 C C . GLY A 1 88 ? 10.333 3.392 -12.803 1.00 87.50 88 GLY A C 1
ATOM 716 O O . GLY A 1 88 ? 10.513 3.621 -14.000 1.00 87.50 88 GLY A O 1
ATOM 717 N N . LEU A 1 89 ? 11.310 3.546 -11.905 1.00 89.38 89 LEU A N 1
ATOM 718 C CA . LEU A 1 89 ? 12.667 3.976 -12.262 1.00 89.38 89 LEU A CA 1
ATOM 719 C C . LEU A 1 89 ? 13.402 2.944 -13.129 1.00 89.38 89 LEU A C 1
ATOM 721 O O . LEU A 1 89 ? 14.056 3.323 -14.101 1.00 89.38 89 LEU A O 1
ATOM 725 N N . LEU A 1 90 ? 13.268 1.652 -12.822 1.00 87.69 90 LEU A N 1
ATOM 726 C CA . LEU A 1 90 ? 13.857 0.575 -13.626 1.00 87.69 90 LEU A CA 1
ATOM 727 C C . LEU A 1 90 ? 13.257 0.525 -15.038 1.00 87.69 90 LEU A C 1
ATOM 729 O O . LEU A 1 90 ? 14.002 0.429 -16.013 1.00 87.69 90 LEU A O 1
ATOM 733 N N . GLN A 1 91 ? 11.935 0.674 -15.166 1.00 87.19 91 GLN A N 1
ATOM 734 C CA . GLN A 1 91 ? 11.267 0.760 -16.469 1.00 87.19 91 GLN A CA 1
ATOM 735 C C . GLN A 1 91 ? 11.745 1.974 -17.277 1.00 87.19 91 GLN A C 1
ATOM 737 O O . GLN A 1 91 ? 12.004 1.858 -18.475 1.00 87.19 91 GLN A O 1
ATOM 742 N N . LEU A 1 92 ? 11.909 3.137 -16.636 1.00 90.31 92 LEU A N 1
ATOM 743 C CA . LEU A 1 92 ? 12.466 4.325 -17.289 1.00 90.31 92 LEU A CA 1
ATOM 744 C C . LEU A 1 92 ? 13.907 4.095 -17.761 1.00 90.31 92 LEU A C 1
ATOM 746 O O . LEU A 1 92 ? 14.250 4.483 -18.877 1.00 90.31 92 LEU A O 1
ATOM 750 N N . GLN A 1 93 ? 14.747 3.448 -16.950 1.00 90.69 93 GLN A N 1
ATOM 751 C CA . GLN A 1 93 ? 16.120 3.122 -17.333 1.00 90.69 93 GLN A CA 1
ATOM 752 C C . GLN A 1 93 ? 16.164 2.190 -18.552 1.00 90.69 93 GLN A C 1
ATOM 754 O O . GLN A 1 93 ? 16.927 2.447 -19.485 1.00 90.69 93 GLN A O 1
ATOM 759 N N . GLU A 1 94 ? 15.328 1.153 -18.577 1.00 91.50 94 GLU A N 1
ATOM 760 C CA . GLU A 1 94 ? 15.236 0.223 -19.705 1.00 91.50 94 GLU A CA 1
ATOM 761 C C . GLU A 1 94 ? 14.789 0.934 -20.991 1.00 91.50 94 GLU A C 1
ATOM 763 O O . GLU A 1 94 ? 15.402 0.757 -22.047 1.00 91.50 94 GLU A O 1
ATOM 768 N N . GLN A 1 95 ? 13.783 1.814 -20.903 1.00 88.25 95 GLN A N 1
ATOM 769 C CA . GLN A 1 95 ? 13.339 2.639 -22.033 1.00 88.25 95 GLN A CA 1
ATOM 770 C C . GLN A 1 95 ? 14.453 3.563 -22.541 1.00 88.25 95 GLN A C 1
ATOM 772 O O . GLN A 1 95 ? 14.653 3.692 -23.750 1.00 88.25 95 GLN A O 1
ATOM 777 N N . VAL A 1 96 ? 15.233 4.171 -21.641 1.00 91.12 96 VAL A N 1
ATOM 778 C CA . VAL A 1 96 ? 16.395 4.996 -22.014 1.00 91.12 96 VAL A CA 1
ATOM 779 C C . VAL A 1 96 ? 17.482 4.156 -22.686 1.00 91.12 96 VAL A C 1
ATOM 781 O O . VAL A 1 96 ? 18.096 4.607 -23.655 1.00 91.12 96 VAL A O 1
ATOM 784 N N . GLU A 1 97 ? 17.735 2.938 -22.214 1.00 91.00 97 GLU A N 1
ATOM 785 C CA . GLU A 1 97 ? 18.722 2.039 -22.813 1.00 91.00 97 GLU A CA 1
ATOM 786 C C . GLU A 1 97 ? 18.288 1.551 -24.203 1.00 91.00 97 GLU A C 1
ATOM 788 O O . GLU A 1 97 ? 19.102 1.498 -25.130 1.00 91.00 97 GLU A O 1
ATOM 793 N N . LEU A 1 98 ? 17.000 1.255 -24.390 1.00 90.19 98 LEU A N 1
ATOM 794 C CA . LEU A 1 98 ? 16.412 0.980 -25.703 1.00 90.19 98 LEU A CA 1
ATOM 795 C C . LEU A 1 98 ? 16.539 2.192 -26.636 1.00 90.19 98 LEU A C 1
ATOM 797 O O . LEU A 1 98 ? 16.977 2.043 -27.778 1.00 90.19 98 LEU A O 1
ATOM 801 N N . LEU A 1 99 ? 16.249 3.401 -26.145 1.00 88.88 99 LEU A N 1
ATOM 802 C CA . LEU A 1 99 ? 16.383 4.637 -26.919 1.00 88.88 99 LEU A CA 1
ATOM 803 C C . LEU A 1 99 ? 17.839 4.894 -27.340 1.00 88.88 99 LEU A C 1
ATOM 805 O O . LEU A 1 99 ? 18.099 5.244 -28.490 1.00 88.88 99 LEU A O 1
ATOM 809 N N . LYS A 1 100 ? 18.806 4.682 -26.438 1.00 92.44 100 LYS A N 1
ATOM 810 C CA . LYS A 1 100 ? 20.242 4.804 -26.744 1.00 92.44 100 LYS A CA 1
ATOM 811 C C . LYS A 1 100 ? 20.681 3.805 -27.810 1.00 92.44 100 LYS A C 1
ATOM 813 O O . LYS A 1 100 ? 21.376 4.200 -28.745 1.00 92.44 100 LYS A O 1
ATOM 818 N N . ARG A 1 101 ? 20.260 2.541 -27.698 1.00 89.94 101 ARG A N 1
ATOM 819 C CA . ARG A 1 101 ? 20.551 1.499 -28.697 1.00 89.94 101 ARG A CA 1
ATOM 820 C C . ARG A 1 101 ? 19.976 1.856 -30.067 1.00 89.94 101 ARG A C 1
ATOM 822 O O . ARG A 1 101 ? 20.690 1.777 -31.064 1.00 89.94 101 ARG A O 1
ATOM 829 N N . ASN A 1 102 ? 18.730 2.321 -30.110 1.00 89.75 102 ASN A N 1
ATOM 830 C CA . ASN A 1 102 ? 18.084 2.748 -31.351 1.00 89.75 102 ASN A CA 1
ATOM 831 C C . ASN A 1 102 ? 18.784 3.957 -31.975 1.00 89.75 102 ASN A C 1
ATOM 833 O O . ASN A 1 102 ? 19.104 3.930 -33.161 1.00 89.75 102 ASN A O 1
ATOM 837 N N . ASN A 1 103 ? 19.102 4.980 -31.179 1.00 91.25 103 ASN A N 1
ATOM 838 C CA . ASN A 1 103 ? 19.847 6.138 -31.664 1.00 91.25 103 ASN A CA 1
ATOM 839 C C . ASN A 1 103 ? 21.212 5.728 -32.227 1.00 91.25 103 ASN A C 1
ATOM 841 O O . ASN A 1 103 ? 21.583 6.188 -33.301 1.00 91.25 103 ASN A O 1
ATOM 845 N N . TRP A 1 104 ? 21.942 4.831 -31.558 1.00 93.56 104 TRP A N 1
ATOM 846 C CA . TRP A 1 104 ? 23.230 4.344 -3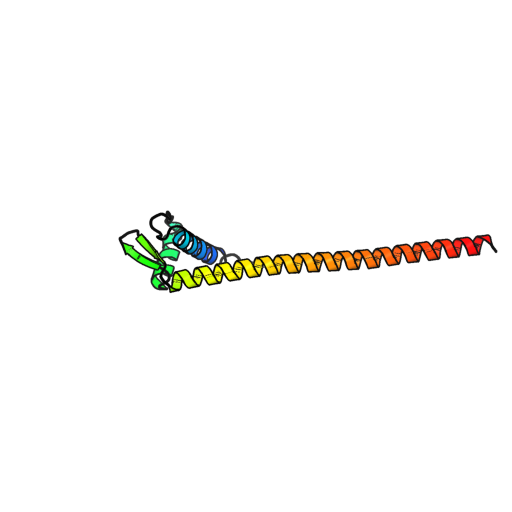2.055 1.00 93.56 104 TRP A CA 1
ATOM 847 C C . TRP A 1 104 ? 23.110 3.651 -33.422 1.00 93.56 104 TRP A C 1
ATOM 849 O O . TRP A 1 104 ? 23.903 3.939 -34.317 1.00 93.56 104 TRP A O 1
ATOM 859 N N . MET A 1 105 ? 22.079 2.823 -33.628 1.00 92.38 105 MET A N 1
ATOM 860 C CA . MET A 1 105 ? 21.808 2.200 -34.932 1.00 92.38 105 MET A CA 1
ATOM 861 C C . MET A 1 105 ? 21.480 3.230 -36.024 1.00 92.38 105 MET A C 1
ATOM 863 O O . MET A 1 105 ? 21.955 3.093 -37.151 1.00 92.38 105 MET A O 1
ATOM 867 N N . VAL A 1 106 ? 20.725 4.284 -35.696 1.00 91.69 106 VAL A N 1
ATOM 868 C CA . VAL A 1 106 ? 20.420 5.376 -36.638 1.00 91.69 106 VAL A CA 1
ATOM 869 C C . VAL A 1 106 ? 21.689 6.134 -37.032 1.00 91.69 106 VAL A C 1
ATOM 871 O O . VAL A 1 106 ? 21.924 6.350 -38.219 1.00 91.69 106 VAL A O 1
ATOM 874 N N . TRP A 1 107 ? 22.543 6.487 -36.066 1.00 94.62 107 TRP A N 1
ATOM 875 C CA . TRP A 1 107 ? 23.825 7.149 -36.341 1.00 94.62 107 TRP A CA 1
ATOM 876 C C . TRP A 1 107 ? 24.754 6.282 -37.194 1.00 94.62 107 TRP A C 1
ATOM 878 O O . TRP A 1 107 ? 25.410 6.793 -38.103 1.00 94.62 107 TRP A O 1
ATOM 888 N N . LEU A 1 108 ? 24.775 4.971 -36.947 1.00 92.50 108 LEU A N 1
ATOM 889 C CA . LEU A 1 108 ? 25.561 4.021 -37.729 1.00 92.50 108 LEU A CA 1
ATOM 890 C C . LEU A 1 108 ? 25.076 3.949 -39.186 1.00 92.50 108 LEU A C 1
ATOM 892 O O . LEU A 1 108 ? 25.884 4.044 -40.110 1.00 92.50 108 LEU A O 1
ATOM 896 N N . ALA A 1 109 ? 23.761 3.844 -39.397 1.00 93.12 109 ALA A N 1
ATOM 897 C CA . ALA A 1 109 ? 23.166 3.827 -40.731 1.00 93.12 109 ALA A CA 1
ATOM 898 C C . ALA A 1 109 ? 23.435 5.134 -41.495 1.00 93.12 109 ALA A C 1
ATOM 900 O O . ALA A 1 109 ? 23.804 5.102 -42.671 1.00 93.12 109 ALA A O 1
ATOM 901 N N . LEU A 1 110 ? 23.326 6.279 -40.813 1.00 93.81 110 LEU A N 1
ATOM 902 C CA . LEU A 1 110 ? 23.635 7.581 -41.398 1.00 93.81 110 LEU A CA 1
ATOM 903 C C . LEU A 1 110 ? 25.110 7.656 -41.827 1.00 93.81 110 LEU A C 1
ATOM 905 O O . LEU A 1 110 ? 25.401 8.041 -42.958 1.00 93.81 110 LEU A O 1
ATOM 909 N N . GLY A 1 111 ? 26.038 7.219 -40.971 1.00 92.81 111 GLY A N 1
ATOM 910 C CA . GLY A 1 111 ? 27.471 7.207 -41.281 1.00 92.81 111 GLY A CA 1
ATOM 911 C C . GLY A 1 111 ? 27.819 6.337 -42.493 1.00 92.81 111 GLY A C 1
ATOM 912 O O . GLY A 1 111 ? 28.558 6.776 -43.375 1.00 92.81 111 GLY A O 1
ATOM 913 N N . ILE A 1 112 ? 27.234 5.137 -42.591 1.00 95.62 112 ILE A N 1
ATOM 914 C CA . ILE A 1 112 ? 27.430 4.239 -43.742 1.00 95.62 112 ILE A CA 1
ATOM 915 C C . ILE A 1 112 ? 26.858 4.858 -45.032 1.00 95.62 112 ILE A C 1
ATOM 917 O O . ILE A 1 112 ? 27.482 4.765 -46.091 1.00 95.62 112 ILE A O 1
ATOM 921 N N . SER A 1 113 ? 25.708 5.538 -44.959 1.00 93.56 113 SER A N 1
ATOM 922 C CA . SER A 1 113 ? 25.101 6.203 -46.125 1.00 93.56 113 SER A CA 1
ATOM 923 C C . SER A 1 113 ? 25.979 7.329 -46.691 1.00 93.56 113 SER A C 1
ATOM 925 O O . SER A 1 113 ? 26.141 7.447 -47.903 1.00 93.56 113 SER A O 1
ATOM 927 N N . VAL A 1 114 ? 26.637 8.103 -45.823 1.00 93.94 114 VAL A N 1
ATOM 928 C CA . VAL A 1 114 ? 27.566 9.164 -46.240 1.00 93.94 114 VAL A CA 1
ATOM 929 C C . VAL A 1 114 ? 28.829 8.570 -46.868 1.00 93.94 114 VAL A C 1
ATOM 931 O O . VAL A 1 114 ? 29.279 9.041 -47.910 1.00 93.94 114 VAL A O 1
ATOM 934 N N . LEU A 1 115 ? 29.383 7.507 -46.275 1.00 94.19 115 LEU A N 1
ATOM 935 C CA . LEU A 1 115 ? 30.575 6.832 -46.803 1.00 94.19 115 LEU A CA 1
ATOM 936 C C . LEU A 1 115 ? 30.337 6.242 -48.196 1.00 94.19 115 LEU A C 1
ATOM 938 O O . LEU A 1 115 ? 31.157 6.428 -49.092 1.00 94.19 115 LEU A O 1
ATOM 942 N N . THR A 1 116 ? 29.206 5.562 -48.391 1.00 93.06 116 THR A N 1
ATOM 943 C CA . THR A 1 116 ? 28.839 4.997 -49.699 1.00 93.06 116 THR A CA 1
ATOM 944 C C . THR A 1 116 ? 28.629 6.083 -50.754 1.00 93.06 116 THR A C 1
ATOM 946 O O . THR A 1 116 ? 29.101 5.925 -51.876 1.00 93.06 116 THR A O 1
ATOM 949 N N . PHE A 1 117 ? 28.019 7.217 -50.397 1.00 93.19 117 PHE A N 1
ATOM 950 C CA . PHE A 1 117 ? 27.866 8.360 -51.303 1.00 93.19 117 PHE A CA 1
ATOM 951 C C . PHE A 1 117 ? 29.210 8.964 -51.741 1.00 93.19 117 PHE A C 1
ATOM 953 O O . PHE A 1 117 ? 29.414 9.215 -52.928 1.00 93.19 117 PHE A O 1
ATOM 960 N N . ILE A 1 118 ? 30.143 9.167 -50.801 1.00 95.12 118 ILE A N 1
ATOM 961 C CA . ILE A 1 118 ? 31.486 9.693 -51.106 1.00 95.12 118 ILE A CA 1
ATOM 962 C C . ILE A 1 118 ? 32.234 8.745 -52.048 1.00 95.12 118 ILE A C 1
ATOM 964 O O . ILE A 1 118 ? 32.849 9.204 -53.007 1.00 95.12 118 ILE A O 1
ATOM 968 N N . LEU A 1 119 ? 32.159 7.433 -51.804 1.00 95.00 119 LEU A N 1
ATOM 969 C CA . LEU A 1 119 ? 32.803 6.433 -52.658 1.00 95.00 119 LEU A CA 1
ATOM 970 C C . LEU A 1 119 ? 32.279 6.483 -54.098 1.00 95.00 119 LEU A C 1
ATOM 972 O O . LEU A 1 119 ? 33.085 6.466 -55.022 1.00 95.00 119 LEU A O 1
ATOM 976 N N . VAL A 1 120 ? 30.959 6.603 -54.282 1.00 94.25 120 VAL A N 1
ATOM 977 C CA . VAL A 1 120 ? 30.326 6.698 -55.611 1.00 94.25 120 VAL A CA 1
ATOM 978 C C . VAL A 1 120 ? 30.738 7.966 -56.365 1.00 94.25 120 VAL A C 1
ATOM 980 O O . VAL A 1 120 ? 30.856 7.927 -57.580 1.00 94.25 120 VAL A O 1
ATOM 983 N N . MET A 1 121 ? 30.961 9.088 -55.675 1.00 95.06 121 MET A N 1
ATOM 984 C CA . MET A 1 121 ? 31.375 10.345 -56.319 1.00 95.06 121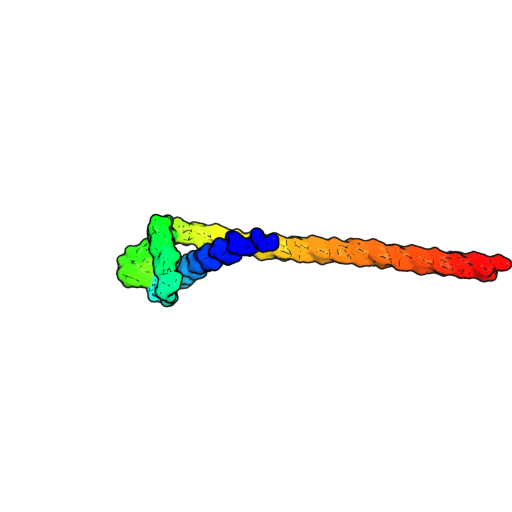 MET A CA 1
ATOM 985 C C . MET A 1 121 ? 32.841 10.359 -56.773 1.00 95.06 121 MET A C 1
ATOM 987 O O . MET A 1 121 ? 33.206 11.178 -57.614 1.00 95.06 121 MET A O 1
ATOM 991 N N . ILE A 1 122 ? 33.692 9.517 -56.180 1.00 95.00 122 ILE A N 1
ATOM 992 C CA . ILE A 1 122 ? 35.124 9.447 -56.513 1.00 95.00 122 ILE A CA 1
ATOM 993 C C . ILE A 1 122 ? 35.374 8.549 -57.734 1.00 95.00 122 ILE A C 1
ATOM 995 O O . ILE A 1 122 ? 36.313 8.813 -58.486 1.00 95.00 122 ILE A O 1
ATOM 999 N N . THR A 1 123 ? 34.579 7.488 -57.902 1.00 91.94 123 THR A N 1
ATOM 1000 C CA . THR A 1 123 ? 34.647 6.549 -59.038 1.00 91.94 123 THR A CA 1
ATOM 1001 C C . THR A 1 123 ? 34.007 7.112 -60.294 1.00 91.94 123 THR A C 1
ATOM 1003 O O . THR A 1 123 ? 34.614 6.951 -61.375 1.00 91.94 123 THR A O 1
#